Protein AF-A0AAD9KL30-F1 (afdb_monomer_lite)

Secondary structure (DSSP, 8-state):
-PPPSS---SSB-TTSPBPPHHHHHHHHHHHHHHTT--TTT--HHHHHHHHHHHHHHTT--HHHHHHHHT-SSGGGGGG----SSHHHHHHHHHHHHHTT-

Radius of gyration: 14.65 Å; chains: 1; bounding box: 30×38×32 Å

Sequence (101 aa):
MARGTQVAPLFAYADGSFMLRREFDMLLKRLLVFSGFSPKVFKGHSFRIGAATSAALRVESDAQIRAAGRWASDAFRKYIRIACGVLINCLTKCCMLIAHL

Structure (mmCIF, N/CA/C/O backbone):
data_AF-A0AAD9KL30-F1
#
_entry.id   AF-A0AAD9KL30-F1
#
loop_
_atom_site.group_PDB
_atom_site.id
_atom_site.type_symbol
_atom_site.label_atom_id
_atom_site.label_alt_id
_atom_site.label_comp_id
_atom_site.label_asym_id
_atom_site.label_entity_id
_atom_site.label_seq_id
_atom_site.pdbx_PDB_ins_code
_atom_site.Cartn_x
_atom_site.Cartn_y
_atom_site.Cartn_z
_atom_site.occupancy
_atom_site.B_iso_or_equiv
_atom_site.auth_seq_id
_atom_site.auth_comp_id
_atom_site.auth_asym_id
_atom_site.auth_atom_id
_atom_site.pdbx_PDB_model_num
ATOM 1 N N . MET A 1 1 ? -3.577 -17.836 2.019 1.00 38.41 1 MET A N 1
ATOM 2 C CA . MET A 1 1 ? -2.477 -17.491 1.091 1.00 38.41 1 MET A CA 1
ATOM 3 C C . MET A 1 1 ? -1.200 -18.118 1.632 1.00 38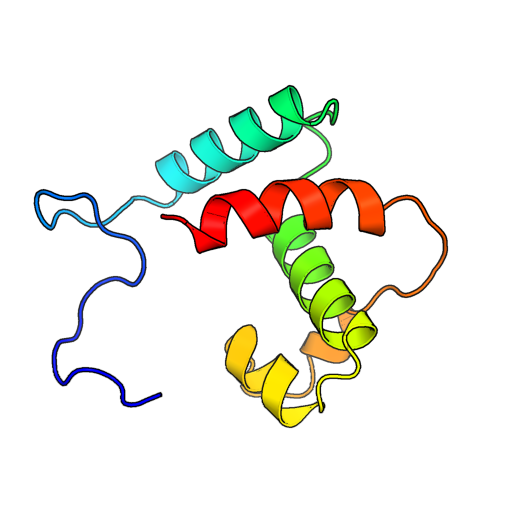.41 1 MET A C 1
ATOM 5 O O . MET A 1 1 ? -0.671 -17.637 2.627 1.00 38.41 1 MET A O 1
ATOM 9 N N . ALA A 1 2 ? -0.789 -19.258 1.075 1.00 29.95 2 ALA A N 1
ATOM 10 C CA . ALA A 1 2 ? 0.427 -19.951 1.488 1.00 29.95 2 ALA A CA 1
ATOM 11 C C . ALA A 1 2 ? 1.643 -19.213 0.915 1.00 29.95 2 ALA A C 1
ATOM 13 O O . ALA A 1 2 ? 1.685 -18.925 -0.279 1.00 29.95 2 ALA A O 1
ATOM 14 N N . ARG A 1 3 ? 2.610 -18.871 1.773 1.00 44.06 3 ARG A N 1
ATOM 15 C CA . ARG A 1 3 ? 3.922 -18.390 1.329 1.00 44.06 3 ARG A CA 1
ATOM 16 C C . ARG A 1 3 ? 4.579 -19.534 0.563 1.00 44.06 3 ARG A C 1
ATOM 18 O O . ARG A 1 3 ? 4.802 -20.587 1.154 1.00 44.06 3 ARG A O 1
ATOM 25 N N . GLY A 1 4 ? 4.862 -19.338 -0.724 1.00 46.59 4 GLY A N 1
ATOM 26 C CA . GLY A 1 4 ? 5.764 -20.230 -1.444 1.00 46.59 4 GLY A CA 1
ATOM 27 C C . GLY A 1 4 ? 7.078 -20.319 -0.672 1.00 46.59 4 GLY A C 1
ATOM 28 O O . GLY A 1 4 ? 7.575 -19.317 -0.166 1.00 46.59 4 GLY A O 1
ATOM 29 N N . THR A 1 5 ? 7.619 -21.521 -0.548 1.00 51.72 5 THR A N 1
ATOM 30 C CA . THR A 1 5 ? 8.868 -21.879 0.147 1.00 51.72 5 THR A CA 1
ATOM 31 C C . THR A 1 5 ? 10.135 -21.224 -0.429 1.00 51.72 5 THR A C 1
ATOM 33 O O . THR A 1 5 ? 11.238 -21.533 0.006 1.00 51.72 5 THR A O 1
ATOM 36 N N . GLN A 1 6 ? 9.995 -20.297 -1.376 1.00 53.72 6 GLN A N 1
ATOM 37 C CA . GLN A 1 6 ? 11.072 -19.543 -2.005 1.00 53.72 6 GLN A CA 1
ATOM 38 C C . GLN A 1 6 ? 11.090 -18.121 -1.437 1.00 53.72 6 GLN A C 1
ATOM 40 O O . GLN A 1 6 ? 10.089 -17.405 -1.504 1.00 53.72 6 GLN A O 1
ATOM 45 N N . VAL A 1 7 ? 12.232 -17.695 -0.893 1.00 60.75 7 VAL A N 1
ATOM 46 C CA . VAL A 1 7 ? 12.482 -16.301 -0.486 1.00 60.75 7 VAL A CA 1
ATOM 47 C C . VAL A 1 7 ? 12.679 -15.467 -1.755 1.00 60.75 7 VAL A C 1
ATOM 49 O O . VAL A 1 7 ? 13.785 -15.067 -2.097 1.00 60.75 7 VAL A O 1
ATOM 52 N N . ALA A 1 8 ? 11.598 -15.265 -2.503 1.00 64.06 8 ALA A N 1
ATOM 53 C CA . ALA A 1 8 ? 11.596 -14.436 -3.694 1.00 64.06 8 ALA A CA 1
ATOM 54 C C . ALA A 1 8 ? 11.200 -12.995 -3.328 1.00 64.06 8 ALA A C 1
ATOM 56 O O . ALA A 1 8 ? 10.339 -12.783 -2.462 1.00 64.06 8 ALA A O 1
ATOM 57 N N . PRO A 1 9 ? 11.815 -11.983 -3.960 1.00 67.06 9 PRO A N 1
ATOM 58 C CA . PRO A 1 9 ? 11.398 -10.598 -3.799 1.00 67.06 9 PRO A CA 1
ATOM 59 C C . PRO A 1 9 ? 9.940 -10.438 -4.250 1.00 67.06 9 PRO A C 1
ATOM 61 O O . PRO A 1 9 ? 9.539 -10.957 -5.285 1.00 67.06 9 PRO A O 1
ATOM 64 N N . LEU A 1 10 ? 9.145 -9.689 -3.475 1.00 70.38 10 LEU A N 1
ATOM 65 C CA . LEU A 1 10 ? 7.725 -9.453 -3.782 1.00 70.38 10 LEU A CA 1
ATOM 66 C C . LEU A 1 10 ? 7.521 -8.751 -5.135 1.00 70.38 10 LEU A C 1
ATOM 68 O O . LEU A 1 10 ? 6.486 -8.926 -5.763 1.00 70.38 10 LEU A O 1
ATOM 72 N N . PHE A 1 11 ? 8.499 -7.944 -5.549 1.00 74.06 11 PHE A N 1
ATOM 73 C CA . PHE A 1 11 ? 8.521 -7.279 -6.843 1.00 74.06 11 PHE A CA 1
ATOM 74 C C . PHE A 1 11 ? 9.760 -7.742 -7.604 1.00 74.06 11 PHE A C 1
ATOM 76 O O . PHE A 1 11 ? 10.888 -7.462 -7.186 1.00 74.06 11 PHE A O 1
ATOM 83 N N . ALA A 1 12 ? 9.535 -8.440 -8.709 1.00 79.94 12 ALA A N 1
ATOM 84 C CA . ALA A 1 12 ? 10.560 -8.907 -9.626 1.00 79.94 12 ALA A CA 1
ATOM 85 C C . ALA A 1 12 ? 10.123 -8.620 -11.063 1.00 79.94 12 ALA A C 1
ATOM 87 O O . ALA A 1 12 ? 8.929 -8.573 -11.358 1.00 79.94 12 ALA A O 1
ATOM 88 N N . TYR A 1 13 ? 11.090 -8.422 -11.946 1.00 77.81 13 TYR A N 1
ATOM 89 C CA . TYR A 1 13 ? 10.854 -8.410 -13.380 1.00 77.81 13 TYR A CA 1
ATOM 90 C C . TYR A 1 13 ? 10.672 -9.842 -13.900 1.00 77.81 13 TYR A C 1
ATOM 92 O O . TYR A 1 13 ? 10.988 -10.817 -13.217 1.00 77.81 13 TYR A O 1
ATOM 100 N N . ALA A 1 14 ? 10.159 -9.978 -15.126 1.00 77.00 14 ALA A N 1
ATOM 101 C CA . ALA A 1 14 ? 9.915 -11.281 -15.754 1.00 77.00 14 ALA A CA 1
ATOM 102 C C . ALA A 1 14 ? 11.194 -12.123 -15.936 1.00 77.00 14 ALA A C 1
ATOM 104 O O . ALA A 1 14 ? 11.120 -13.341 -16.053 1.00 77.00 14 ALA A O 1
ATOM 105 N N . ASP A 1 15 ? 12.361 -11.477 -15.927 1.00 80.44 15 ASP A N 1
ATOM 106 C CA . ASP A 1 15 ? 13.678 -12.116 -15.961 1.00 80.44 15 ASP A CA 1
ATOM 107 C C . ASP A 1 15 ? 14.153 -12.627 -14.582 1.00 80.44 15 ASP A C 1
ATOM 109 O O . ASP A 1 15 ? 15.253 -13.164 -14.463 1.00 80.44 15 ASP A O 1
ATOM 113 N N . GLY A 1 16 ? 13.339 -12.465 -13.532 1.00 75.44 16 GLY A N 1
ATOM 114 C CA . GLY A 1 16 ? 13.646 -12.871 -12.161 1.00 75.44 16 GLY A CA 1
ATOM 115 C C . GLY A 1 16 ? 14.505 -11.874 -11.377 1.00 75.44 16 GLY A C 1
ATOM 116 O O . GLY A 1 16 ? 14.760 -12.096 -10.190 1.00 75.44 16 GLY A O 1
ATOM 117 N N . SER A 1 17 ? 14.934 -10.766 -11.988 1.00 83.00 17 SER A N 1
ATOM 118 C CA . SER A 1 17 ? 15.657 -9.710 -11.281 1.00 83.00 17 SER A CA 1
ATOM 119 C C . SER A 1 17 ? 14.728 -8.953 -10.327 1.00 83.00 17 SER A C 1
ATOM 121 O O . SER A 1 17 ? 13.544 -8.752 -10.593 1.00 83.00 17 SER A O 1
ATOM 123 N N . PHE A 1 18 ? 15.243 -8.539 -9.169 1.00 82.62 18 PHE A N 1
ATOM 124 C CA . PHE A 1 18 ? 14.455 -7.804 -8.179 1.00 82.62 18 PHE A CA 1
ATOM 125 C C . PHE A 1 18 ? 14.228 -6.357 -8.622 1.00 82.62 18 PHE A C 1
ATOM 127 O O . PHE A 1 18 ? 15.154 -5.672 -9.054 1.00 82.62 18 PHE A O 1
ATOM 134 N N . MET A 1 19 ? 13.008 -5.856 -8.433 1.00 83.31 19 MET A N 1
ATOM 135 C CA . MET A 1 19 ? 12.704 -4.453 -8.695 1.00 83.31 19 MET A CA 1
ATOM 136 C C . MET A 1 19 ? 13.310 -3.571 -7.604 1.00 83.31 19 MET A C 1
ATOM 138 O O . MET A 1 19 ? 13.060 -3.736 -6.405 1.00 83.31 19 MET A O 1
ATOM 142 N N . LEU A 1 20 ? 14.085 -2.578 -8.017 1.00 86.12 20 LEU A N 1
ATOM 143 C CA . LEU A 1 20 ? 14.712 -1.634 -7.112 1.00 86.12 20 LEU A CA 1
ATOM 144 C C . LEU A 1 20 ? 13.703 -0.592 -6.648 1.00 86.12 20 LEU A C 1
ATOM 146 O O . LEU A 1 20 ? 12.814 -0.150 -7.378 1.00 86.12 20 LEU A O 1
ATOM 150 N N . ARG A 1 21 ? 13.910 -0.091 -5.430 1.00 81.75 21 ARG A N 1
ATOM 151 C CA . ARG A 1 21 ? 13.049 0.945 -4.848 1.00 81.75 21 ARG A CA 1
ATOM 152 C C . ARG A 1 21 ? 12.896 2.178 -5.748 1.00 81.75 21 ARG A C 1
ATOM 154 O O . ARG A 1 21 ? 11.802 2.723 -5.850 1.00 81.75 21 ARG A O 1
ATOM 161 N N . ARG A 1 22 ? 13.976 2.603 -6.412 1.00 83.50 22 ARG A N 1
ATOM 162 C CA . ARG A 1 22 ? 13.955 3.748 -7.340 1.00 83.50 22 ARG A CA 1
ATOM 163 C C . ARG A 1 22 ? 13.036 3.514 -8.540 1.00 83.50 22 ARG A C 1
ATOM 165 O O . ARG A 1 22 ? 12.417 4.455 -9.018 1.00 83.50 22 ARG A O 1
ATOM 172 N N . GLU A 1 23 ? 12.945 2.275 -9.011 1.00 84.06 23 GLU A N 1
ATOM 173 C CA . GLU A 1 23 ? 12.140 1.894 -10.172 1.00 84.06 23 GLU A CA 1
ATOM 174 C C . GLU A 1 23 ? 10.665 1.871 -9.800 1.00 84.06 23 GLU A C 1
ATOM 176 O O . GLU A 1 23 ? 9.849 2.481 -10.488 1.00 84.06 23 GLU A O 1
ATOM 181 N N . PHE A 1 24 ? 10.352 1.304 -8.634 1.00 82.19 24 PHE A N 1
ATOM 182 C CA . PHE A 1 24 ? 9.023 1.398 -8.044 1.00 82.19 24 PHE A CA 1
ATOM 183 C C . PHE A 1 24 ? 8.588 2.860 -7.851 1.00 82.19 24 PHE A C 1
ATOM 185 O O . PHE A 1 24 ? 7.484 3.242 -8.236 1.00 82.19 24 PHE A O 1
ATOM 192 N N . ASP A 1 25 ? 9.464 3.710 -7.305 1.00 81.81 25 ASP A N 1
ATOM 193 C CA . ASP A 1 25 ? 9.163 5.131 -7.111 1.00 81.81 25 ASP A CA 1
ATOM 194 C C . ASP A 1 25 ? 8.968 5.862 -8.460 1.00 81.81 25 ASP A C 1
ATOM 196 O O . ASP A 1 25 ? 8.121 6.751 -8.558 1.00 81.81 25 ASP A O 1
ATOM 200 N N . MET A 1 26 ? 9.707 5.498 -9.518 1.00 84.31 26 MET A N 1
ATOM 201 C CA . MET A 1 26 ? 9.485 6.023 -10.874 1.00 84.31 26 MET A CA 1
ATOM 202 C C . MET A 1 26 ? 8.132 5.589 -11.441 1.00 84.31 26 MET A C 1
ATOM 204 O O . MET A 1 26 ? 7.403 6.429 -11.974 1.00 84.31 26 MET A O 1
ATOM 208 N N . LEU A 1 27 ? 7.778 4.310 -11.306 1.00 83.06 27 LEU A N 1
ATOM 209 C CA . LEU A 1 27 ? 6.495 3.776 -11.756 1.00 83.06 27 LEU A CA 1
ATOM 210 C C . LEU A 1 27 ? 5.337 4.474 -11.036 1.00 83.06 27 LEU A C 1
ATOM 212 O O . LEU A 1 27 ? 4.427 4.986 -11.683 1.00 83.06 27 LEU A O 1
ATOM 216 N N . LEU A 1 28 ? 5.421 4.601 -9.711 1.00 80.25 28 LEU A N 1
ATOM 217 C CA . LEU A 1 28 ? 4.421 5.297 -8.906 1.00 80.25 28 LEU A CA 1
ATOM 218 C C . LEU A 1 28 ? 4.239 6.754 -9.358 1.00 80.25 28 LEU A C 1
ATOM 220 O O . LEU A 1 28 ? 3.110 7.216 -9.503 1.00 80.25 28 LEU A O 1
ATOM 224 N N . LYS A 1 29 ? 5.332 7.479 -9.632 1.00 82.62 29 LYS A N 1
ATOM 225 C CA . LYS A 1 29 ? 5.258 8.855 -10.155 1.00 82.62 29 LYS A CA 1
ATOM 226 C C . LYS A 1 29 ? 4.545 8.923 -11.504 1.00 82.62 29 LYS A C 1
ATOM 228 O O . LYS A 1 29 ? 3.731 9.822 -11.695 1.00 82.62 29 LYS A O 1
ATOM 233 N N . ARG A 1 30 ? 4.823 7.988 -12.420 1.00 82.94 30 ARG A N 1
ATOM 234 C CA . ARG A 1 30 ? 4.142 7.921 -13.725 1.00 82.94 30 ARG A CA 1
ATOM 235 C C . ARG A 1 30 ? 2.641 7.692 -13.556 1.00 82.94 30 ARG A C 1
ATOM 237 O O . ARG A 1 30 ? 1.857 8.404 -14.173 1.00 82.94 30 ARG A O 1
ATOM 244 N N . LEU A 1 31 ? 2.249 6.772 -12.676 1.00 79.75 31 LEU A N 1
ATOM 245 C CA . LEU A 1 31 ? 0.840 6.479 -12.388 1.00 79.75 31 LEU A CA 1
ATOM 246 C C . LEU A 1 31 ? 0.098 7.672 -11.776 1.00 79.75 31 LEU A C 1
ATOM 248 O O . LEU A 1 31 ? -1.055 7.931 -12.121 1.00 79.75 31 LEU A O 1
ATOM 252 N N . LEU A 1 32 ? 0.765 8.432 -10.904 1.00 78.00 32 LEU A N 1
ATOM 253 C CA . LEU A 1 32 ? 0.208 9.655 -10.327 1.00 78.00 32 LEU A CA 1
ATOM 254 C C . LEU A 1 32 ? -0.040 10.720 -11.395 1.00 78.00 32 LEU A C 1
ATOM 256 O O . LEU A 1 32 ? -1.139 11.264 -11.445 1.00 78.00 32 LEU A O 1
ATOM 260 N N . VAL A 1 33 ? 0.940 10.965 -12.272 1.00 81.94 33 VAL A N 1
ATOM 261 C CA . VAL A 1 33 ? 0.793 11.911 -13.391 1.00 81.94 33 VAL A CA 1
ATOM 262 C C . VAL A 1 33 ? -0.336 11.474 -14.321 1.00 81.94 33 VAL A C 1
ATOM 264 O O . VAL A 1 33 ? -1.198 12.284 -14.645 1.00 81.94 33 VAL A O 1
ATOM 267 N N . PHE A 1 34 ? -0.376 10.190 -14.690 1.00 78.81 34 PHE A N 1
ATOM 268 C CA . PHE A 1 34 ? -1.446 9.619 -15.513 1.00 78.81 34 PHE A CA 1
ATOM 269 C C . PHE A 1 34 ? -2.833 9.801 -14.879 1.00 78.81 34 PHE A C 1
ATOM 271 O O . PHE A 1 34 ? -3.814 10.059 -15.568 1.00 78.81 34 PHE A O 1
ATOM 278 N N . SER A 1 35 ? -2.908 9.729 -13.552 1.00 74.94 35 SER A N 1
ATOM 279 C CA . SER A 1 35 ? -4.146 9.922 -12.796 1.00 74.94 35 SER A CA 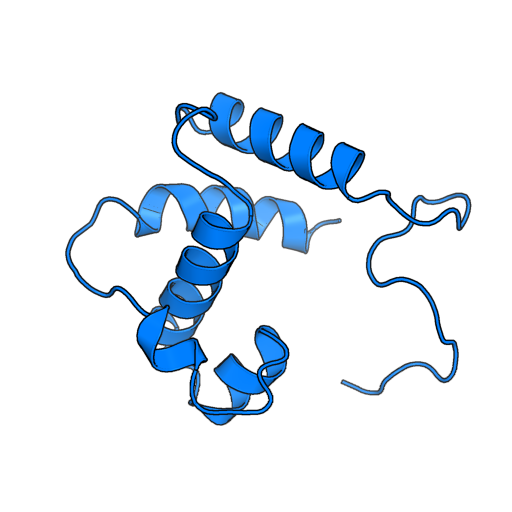1
ATOM 280 C C . SER A 1 35 ? -4.489 11.399 -12.536 1.00 74.94 35 SER A C 1
ATOM 282 O O . SER A 1 35 ? -5.477 11.671 -11.857 1.00 74.94 35 SER A O 1
ATOM 284 N N . GLY A 1 36 ? -3.698 12.351 -13.048 1.00 78.75 36 GLY A N 1
ATOM 285 C CA . GLY A 1 36 ? -3.912 13.794 -12.880 1.00 78.75 36 GLY A CA 1
ATOM 286 C C . GLY A 1 36 ? -3.389 14.377 -11.561 1.00 78.75 36 GLY A C 1
ATOM 287 O O . GLY A 1 36 ? -3.737 15.500 -11.203 1.00 78.75 36 GLY A O 1
ATOM 288 N N . PHE A 1 37 ? -2.556 13.641 -10.821 1.00 77.50 37 PHE A N 1
ATOM 289 C CA . PHE A 1 37 ? -2.006 14.062 -9.531 1.00 77.50 37 PHE A CA 1
ATOM 290 C C . PHE A 1 37 ? -0.551 14.526 -9.639 1.00 77.50 37 PHE A C 1
ATOM 292 O O . PHE A 1 37 ? 0.261 13.961 -10.370 1.00 77.50 37 PHE A O 1
ATOM 299 N N . SER A 1 38 ? -0.186 15.534 -8.839 1.00 79.25 38 SER A N 1
ATOM 300 C CA . SER A 1 38 ? 1.188 16.044 -8.790 1.00 79.25 38 SER A CA 1
ATOM 301 C C . SER A 1 38 ? 2.116 15.104 -8.002 1.00 79.25 38 SER A C 1
ATOM 303 O O . SER A 1 38 ? 1.968 14.980 -6.782 1.00 79.25 38 SER A O 1
ATOM 305 N N . PRO A 1 39 ? 3.147 14.504 -8.627 1.00 73.00 39 PRO A N 1
ATOM 306 C CA . PRO A 1 39 ? 4.058 13.567 -7.964 1.00 73.00 39 PRO A CA 1
ATOM 307 C C . PRO A 1 39 ? 4.952 14.220 -6.899 1.00 73.00 39 PRO A C 1
ATOM 309 O O . PRO A 1 39 ? 5.620 13.517 -6.145 1.00 73.00 39 PRO A O 1
ATOM 312 N N . LYS A 1 40 ? 4.979 15.559 -6.805 1.00 75.12 40 LYS A N 1
ATOM 313 C CA . LYS A 1 40 ? 5.730 16.286 -5.766 1.00 75.12 40 LYS A CA 1
ATOM 314 C C . LYS A 1 40 ? 5.124 16.105 -4.370 1.00 75.12 40 LYS A C 1
ATOM 316 O O . LYS A 1 40 ? 5.838 16.220 -3.378 1.00 75.12 40 LYS A O 1
ATOM 321 N N . VAL A 1 41 ? 3.825 15.809 -4.299 1.00 68.62 41 VAL A N 1
ATOM 322 C CA . VAL A 1 41 ? 3.054 15.746 -3.046 1.00 68.62 41 VAL A CA 1
ATOM 323 C C . VAL A 1 41 ? 2.937 14.311 -2.517 1.00 68.62 41 VAL A C 1
ATOM 325 O O . VAL A 1 41 ? 2.772 14.093 -1.317 1.00 68.62 41 VAL A O 1
ATOM 328 N N . PHE A 1 42 ? 3.073 13.309 -3.391 1.00 66.81 42 PHE A N 1
ATOM 329 C CA . PHE A 1 42 ? 2.868 11.904 -3.045 1.00 66.81 42 PHE A CA 1
ATOM 330 C C . PHE A 1 42 ? 4.194 11.139 -2.998 1.00 66.81 42 PHE A C 1
ATOM 332 O O . PHE A 1 42 ? 4.955 11.098 -3.961 1.00 66.81 42 PHE A O 1
ATOM 339 N N . LYS A 1 43 ? 4.461 10.501 -1.856 1.00 70.12 43 LYS A N 1
ATOM 340 C CA . LYS A 1 43 ? 5.601 9.595 -1.645 1.00 70.12 43 LYS A CA 1
ATOM 341 C C . LYS A 1 43 ? 5.079 8.199 -1.300 1.00 70.12 43 LYS A C 1
ATOM 343 O O . LYS A 1 43 ? 3.896 8.033 -1.011 1.00 70.12 43 LYS A O 1
ATOM 348 N N . GLY A 1 44 ? 5.965 7.205 -1.217 1.00 70.00 44 GLY A N 1
ATOM 349 C CA . GLY A 1 44 ? 5.589 5.850 -0.779 1.00 70.00 44 GLY A CA 1
ATOM 350 C C . GLY A 1 44 ? 4.844 5.811 0.568 1.00 70.00 44 GLY A C 1
ATOM 351 O O . GLY A 1 44 ? 3.991 4.956 0.783 1.00 70.00 44 GLY A O 1
ATOM 352 N N . HIS A 1 45 ? 5.083 6.780 1.460 1.00 75.62 45 HIS A N 1
ATOM 353 C CA . HIS A 1 45 ? 4.305 6.929 2.695 1.00 75.62 45 HIS A CA 1
ATOM 354 C C . HIS A 1 45 ? 2.825 7.266 2.429 1.00 75.62 45 HIS A C 1
ATOM 356 O O . HIS A 1 45 ? 1.945 6.645 3.021 1.00 75.62 45 HIS A O 1
ATOM 362 N N . SER A 1 46 ? 2.543 8.178 1.492 1.00 73.81 46 SER A N 1
ATOM 363 C CA . SER A 1 46 ? 1.182 8.512 1.047 1.00 73.81 46 SER A CA 1
ATOM 364 C C . SER A 1 46 ? 0.468 7.292 0.461 1.00 73.81 46 SER A C 1
ATOM 366 O O . SER A 1 46 ? -0.722 7.107 0.691 1.00 73.81 46 SER A O 1
ATOM 368 N N . PHE A 1 47 ? 1.209 6.418 -0.226 1.00 75.19 47 PHE A N 1
ATOM 369 C CA . PHE A 1 47 ? 0.680 5.153 -0.732 1.00 75.19 47 PHE A CA 1
ATOM 370 C C . PHE A 1 47 ? 0.284 4.195 0.404 1.00 75.19 47 PHE A C 1
ATOM 372 O O . PHE A 1 47 ? -0.797 3.618 0.359 1.00 75.19 47 PHE A O 1
ATOM 379 N N . ARG A 1 48 ? 1.088 4.082 1.476 1.00 79.00 48 ARG A N 1
ATOM 380 C CA . ARG A 1 48 ? 0.723 3.269 2.658 1.00 79.00 48 ARG A CA 1
ATOM 381 C C . ARG A 1 48 ? -0.501 3.814 3.397 1.00 79.00 48 ARG A C 1
ATOM 383 O O . ARG A 1 48 ? -1.340 3.020 3.809 1.00 79.00 48 ARG A O 1
ATOM 390 N N . ILE A 1 49 ? -0.617 5.139 3.542 1.00 80.75 49 ILE A N 1
ATOM 391 C CA . ILE A 1 49 ? -1.824 5.803 4.082 1.00 80.75 49 ILE A CA 1
ATOM 392 C C . ILE A 1 49 ? -3.039 5.420 3.239 1.00 80.75 49 ILE A C 1
ATOM 394 O O . ILE A 1 49 ? -4.080 5.022 3.760 1.00 80.75 49 ILE A O 1
ATOM 398 N N . GLY A 1 50 ? -2.873 5.499 1.924 1.00 77.00 50 GLY A N 1
ATOM 399 C CA . GLY A 1 50 ? -3.903 5.165 0.968 1.00 77.00 50 GLY A CA 1
ATOM 400 C C . GLY A 1 50 ? -4.383 3.726 1.034 1.00 77.00 50 GLY A C 1
ATOM 401 O O . GLY A 1 50 ? -5.580 3.486 1.151 1.00 77.00 50 GLY A O 1
ATOM 402 N N . ALA A 1 51 ? -3.448 2.779 1.015 1.00 78.62 51 ALA A N 1
ATOM 403 C CA . ALA A 1 51 ? -3.744 1.356 1.110 1.00 78.62 51 ALA A CA 1
ATOM 404 C C . ALA A 1 51 ? -4.438 1.006 2.436 1.00 78.62 51 ALA A C 1
ATOM 406 O O . ALA A 1 51 ? -5.447 0.307 2.424 1.00 78.62 51 ALA A O 1
ATOM 407 N N . ALA A 1 52 ? -3.960 1.548 3.566 1.00 80.75 52 ALA A N 1
ATOM 408 C CA . ALA A 1 52 ? -4.595 1.353 4.873 1.00 80.75 52 ALA A CA 1
ATOM 409 C C . ALA A 1 52 ? -6.038 1.877 4.888 1.00 80.75 52 ALA A C 1
ATOM 411 O O . ALA A 1 52 ? -6.954 1.197 5.342 1.00 80.75 52 ALA A O 1
ATOM 412 N N . THR A 1 53 ? -6.235 3.087 4.361 1.00 80.06 53 THR A N 1
ATOM 413 C CA . THR A 1 53 ? -7.546 3.740 4.298 1.00 80.06 53 THR A CA 1
ATOM 414 C C . THR A 1 53 ? -8.493 2.985 3.367 1.00 80.06 53 THR A C 1
ATOM 416 O O . THR A 1 53 ? -9.643 2.760 3.723 1.00 80.06 53 THR A O 1
ATOM 419 N N . SER A 1 54 ? -8.019 2.540 2.200 1.00 78.50 54 SER A N 1
ATOM 420 C CA . SER A 1 54 ? -8.826 1.769 1.250 1.00 78.50 54 SER A CA 1
ATOM 421 C C . SER A 1 54 ? -9.255 0.418 1.819 1.00 78.50 54 SER A C 1
ATOM 423 O O . SER A 1 54 ? -10.390 0.011 1.591 1.00 78.50 54 SER A O 1
ATOM 425 N N . ALA A 1 55 ? -8.376 -0.273 2.547 1.00 79.25 55 ALA A N 1
ATOM 426 C CA . ALA A 1 55 ? -8.708 -1.537 3.198 1.00 79.25 55 ALA A CA 1
ATOM 427 C C . ALA A 1 55 ? -9.749 -1.328 4.315 1.00 79.25 55 ALA A C 1
ATOM 429 O O . ALA A 1 55 ? -10.739 -2.052 4.386 1.00 79.25 55 ALA A O 1
ATOM 430 N N . ALA A 1 56 ? -9.602 -0.259 5.108 1.00 79.94 56 ALA A N 1
ATOM 431 C CA . ALA A 1 56 ? -10.590 0.124 6.117 1.00 79.94 56 ALA A CA 1
ATOM 432 C C . ALA A 1 56 ? -11.968 0.460 5.512 1.00 79.94 56 ALA A C 1
ATOM 434 O O . ALA A 1 56 ? -12.995 0.079 6.068 1.00 79.94 56 ALA A O 1
ATOM 435 N N . LEU A 1 57 ? -12.007 1.123 4.350 1.00 79.31 57 LEU A N 1
ATOM 436 C CA . LEU A 1 57 ? -13.255 1.436 3.636 1.00 79.31 57 LEU A CA 1
ATOM 437 C C . LEU A 1 57 ? -13.940 0.201 3.033 1.00 79.31 57 LEU A C 1
ATOM 439 O O . LEU A 1 57 ? -15.152 0.213 2.843 1.00 79.31 57 LEU A O 1
ATOM 443 N N . ARG A 1 58 ? -13.189 -0.869 2.752 1.00 78.25 58 ARG A N 1
ATOM 444 C CA . ARG A 1 58 ? -13.719 -2.158 2.271 1.00 78.25 58 ARG A CA 1
ATOM 445 C C . ARG A 1 58 ? -14.287 -3.034 3.394 1.00 78.25 58 ARG A C 1
ATOM 447 O O . ARG A 1 58 ? -14.629 -4.183 3.136 1.00 78.25 58 ARG A O 1
ATOM 454 N N . VAL A 1 59 ? -14.401 -2.500 4.615 1.00 73.75 59 VAL A N 1
ATOM 455 C CA . VAL A 1 59 ? -14.876 -3.228 5.806 1.00 73.75 59 VAL A CA 1
ATOM 456 C C . VAL A 1 59 ? -13.991 -4.448 6.109 1.00 73.75 59 VAL A C 1
ATOM 458 O O . VAL A 1 59 ? -14.445 -5.477 6.603 1.00 73.75 59 VAL A O 1
ATOM 461 N N . GLU A 1 60 ? -12.695 -4.352 5.803 1.00 78.69 60 GLU A N 1
ATOM 462 C CA . GLU A 1 60 ? -11.738 -5.384 6.192 1.00 78.69 60 GLU A CA 1
ATOM 463 C C . GLU A 1 60 ? -11.475 -5.306 7.700 1.00 78.69 60 GLU A C 1
ATOM 465 O O . GLU A 1 60 ? -11.359 -4.225 8.280 1.00 78.69 60 GLU A O 1
ATOM 470 N N . SER A 1 61 ? -11.368 -6.464 8.351 1.00 85.94 61 SER A N 1
ATOM 471 C CA . SER A 1 61 ? -11.033 -6.530 9.774 1.00 85.94 61 SER A CA 1
ATOM 472 C C . SER A 1 61 ? -9.622 -5.999 10.040 1.00 85.94 61 SER A C 1
ATOM 474 O O . SER A 1 61 ? -8.722 -6.111 9.205 1.00 85.94 61 SER A O 1
ATOM 476 N N . ASP A 1 62 ? -9.374 -5.522 11.260 1.00 84.50 62 ASP A N 1
ATOM 477 C CA . ASP A 1 62 ? -8.048 -5.054 11.685 1.00 84.50 62 ASP A CA 1
ATOM 478 C C . ASP A 1 62 ? -6.940 -6.103 11.464 1.00 84.50 62 ASP A C 1
ATOM 480 O O . ASP A 1 62 ? -5.783 -5.762 11.217 1.00 84.50 62 ASP A O 1
ATOM 484 N N . ALA A 1 63 ? -7.272 -7.396 11.537 1.00 84.81 63 ALA A N 1
ATOM 485 C CA . ALA A 1 63 ? -6.343 -8.483 11.234 1.00 84.81 63 ALA A CA 1
ATOM 486 C C . ALA A 1 63 ? -5.995 -8.562 9.738 1.00 84.81 63 ALA A C 1
ATOM 488 O O . ALA A 1 63 ? -4.829 -8.756 9.391 1.00 84.81 63 ALA A O 1
ATOM 489 N N . GLN A 1 64 ? -6.978 -8.368 8.856 1.00 81.81 64 GLN A N 1
ATOM 490 C CA . GLN A 1 64 ? -6.781 -8.356 7.405 1.00 81.81 64 GLN A CA 1
ATOM 491 C C . GLN A 1 64 ? -5.970 -7.136 6.967 1.00 81.81 64 GLN A C 1
ATOM 493 O O . GLN A 1 64 ? -5.001 -7.293 6.227 1.00 81.81 64 GLN A O 1
ATOM 498 N N . ILE A 1 65 ? -6.269 -5.954 7.511 1.00 82.62 65 ILE A N 1
ATOM 499 C CA . ILE A 1 65 ? -5.511 -4.730 7.219 1.00 82.62 65 ILE A CA 1
ATOM 500 C C . ILE A 1 65 ? -4.053 -4.881 7.681 1.00 82.62 65 ILE A C 1
ATOM 502 O O . ILE A 1 65 ? -3.125 -4.568 6.927 1.00 82.62 65 ILE A O 1
ATOM 506 N N . ARG A 1 66 ? -3.820 -5.424 8.888 1.00 83.94 66 ARG A N 1
ATOM 507 C CA . ARG A 1 66 ? -2.465 -5.729 9.387 1.00 83.94 66 ARG A CA 1
ATOM 508 C C . ARG A 1 66 ? -1.716 -6.691 8.478 1.00 83.94 66 ARG A C 1
ATOM 510 O O . ARG A 1 66 ? -0.562 -6.420 8.141 1.00 83.94 66 ARG A O 1
ATOM 517 N N . ALA A 1 67 ? -2.364 -7.778 8.066 1.00 80.69 67 ALA A N 1
ATOM 518 C CA . ALA A 1 67 ? -1.770 -8.759 7.166 1.00 80.69 67 ALA A CA 1
ATOM 519 C C . ALA A 1 67 ? -1.426 -8.138 5.802 1.00 80.69 67 ALA A C 1
ATOM 521 O O . ALA A 1 67 ? -0.303 -8.302 5.324 1.00 80.69 67 ALA A O 1
ATOM 522 N N . ALA A 1 68 ? -2.343 -7.359 5.222 1.00 77.38 68 ALA A N 1
ATOM 523 C CA . ALA A 1 68 ? -2.174 -6.717 3.922 1.00 77.38 68 ALA A CA 1
ATOM 524 C C . ALA A 1 68 ? -1.005 -5.717 3.906 1.00 77.38 68 ALA A C 1
ATOM 526 O O . ALA A 1 68 ? -0.180 -5.728 2.993 1.00 77.38 68 ALA A O 1
ATOM 527 N N . GLY A 1 69 ? -0.878 -4.874 4.937 1.00 77.81 69 GLY A N 1
ATOM 528 C CA . GLY A 1 69 ? 0.208 -3.890 5.023 1.00 77.81 69 GLY A CA 1
ATOM 529 C C . GLY A 1 69 ? 1.480 -4.366 5.728 1.00 77.81 69 GLY A C 1
ATOM 530 O O . GLY A 1 69 ? 2.398 -3.555 5.916 1.00 77.81 69 GLY A O 1
ATOM 531 N N . ARG A 1 70 ? 1.542 -5.652 6.111 1.00 80.56 70 ARG A N 1
ATOM 532 C CA . ARG A 1 70 ? 2.625 -6.276 6.893 1.00 80.56 70 ARG A CA 1
ATOM 533 C C . ARG A 1 70 ? 2.956 -5.497 8.170 1.00 80.56 70 ARG A C 1
ATOM 535 O O . ARG A 1 70 ? 4.120 -5.227 8.469 1.00 80.56 70 ARG A O 1
ATOM 542 N N . TRP A 1 71 ? 1.928 -5.096 8.910 1.00 83.50 71 TRP A N 1
ATOM 543 C CA . TRP A 1 71 ? 2.095 -4.438 10.202 1.00 83.50 71 TRP A CA 1
ATOM 544 C C . TRP A 1 71 ? 2.136 -5.466 11.329 1.00 83.50 71 TRP A C 1
ATOM 546 O O . TRP A 1 71 ? 1.217 -6.264 11.491 1.00 83.50 71 TRP A O 1
ATOM 556 N N . ALA A 1 72 ? 3.194 -5.405 12.138 1.00 80.94 72 ALA A N 1
ATOM 557 C CA . ALA A 1 72 ? 3.325 -6.222 13.343 1.00 80.94 72 ALA A CA 1
ATOM 558 C C . ALA A 1 72 ? 2.455 -5.713 14.511 1.00 80.94 72 ALA A C 1
ATOM 560 O O . ALA A 1 72 ? 2.207 -6.448 15.459 1.00 80.94 72 ALA A O 1
ATOM 561 N N . SER A 1 73 ? 1.989 -4.463 14.445 1.00 86.38 73 SER A N 1
ATOM 562 C CA . SER A 1 73 ? 1.211 -3.805 15.495 1.00 86.38 73 SER A CA 1
ATOM 563 C C . SER A 1 73 ? 0.091 -2.942 14.916 1.00 86.38 73 SER A C 1
ATOM 565 O O . SER A 1 73 ? -0.009 -2.741 13.703 1.00 86.38 73 SER A O 1
ATOM 567 N N . ASP A 1 74 ? -0.706 -2.348 15.799 1.00 85.38 74 ASP A 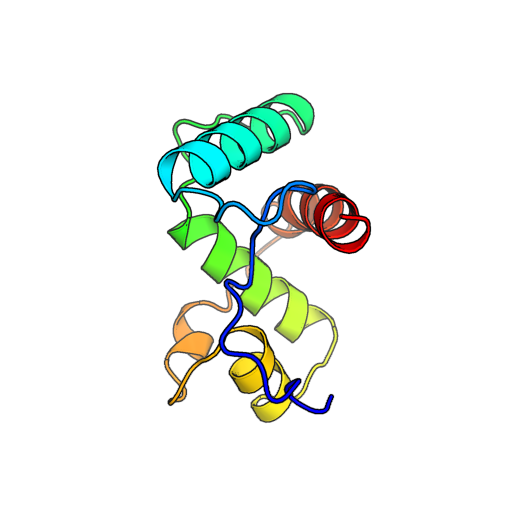N 1
ATOM 568 C CA . ASP A 1 74 ? -1.803 -1.437 15.459 1.00 85.38 74 ASP A CA 1
ATOM 569 C C . ASP A 1 74 ? -1.345 -0.065 14.922 1.00 85.38 74 ASP A C 1
ATOM 571 O O . ASP A 1 74 ? -2.141 0.863 14.774 1.00 85.38 74 ASP A O 1
ATOM 575 N N . ALA A 1 75 ? -0.066 0.079 14.553 1.00 84.25 75 ALA A N 1
ATOM 576 C CA . ALA A 1 75 ? 0.474 1.284 13.926 1.00 84.25 75 ALA A CA 1
ATOM 577 C C . ALA A 1 75 ? -0.301 1.702 12.662 1.00 84.25 75 ALA A C 1
ATOM 579 O O . ALA A 1 75 ? -0.362 2.894 12.361 1.00 84.25 75 ALA A O 1
ATOM 580 N N . PHE A 1 76 ? -0.920 0.750 11.953 1.00 81.94 76 PHE A N 1
ATOM 581 C CA . PHE A 1 76 ? -1.748 1.000 10.769 1.00 81.94 76 PHE A CA 1
ATOM 582 C C . PHE A 1 76 ? -2.952 1.910 11.048 1.00 81.94 76 PHE A C 1
ATOM 584 O O . PHE A 1 76 ? -3.359 2.654 10.160 1.00 81.94 76 PHE A O 1
ATOM 591 N N . ARG A 1 77 ? -3.486 1.930 12.278 1.00 84.12 77 ARG A N 1
ATOM 592 C CA . ARG A 1 77 ? -4.626 2.789 12.641 1.00 84.12 77 ARG A CA 1
ATOM 593 C C . ARG A 1 77 ? -4.317 4.271 12.425 1.00 84.12 77 ARG A C 1
ATOM 595 O O . ARG A 1 77 ? -5.175 5.014 11.971 1.00 84.12 77 ARG A O 1
ATOM 602 N N . LYS A 1 78 ? -3.063 4.692 12.645 1.00 83.94 78 LYS A N 1
ATOM 603 C CA . LYS A 1 78 ? -2.597 6.071 12.383 1.00 83.94 78 LYS A CA 1
ATOM 604 C C . LYS A 1 78 ? -2.553 6.424 10.889 1.00 83.94 78 LYS A C 1
ATOM 606 O O . LYS A 1 78 ? -2.472 7.598 10.535 1.00 83.94 78 LYS 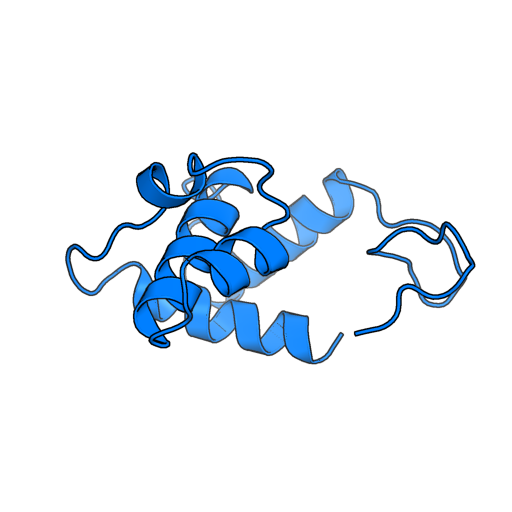A O 1
ATOM 611 N N . TYR A 1 79 ? -2.559 5.416 10.018 1.00 79.94 79 TYR A N 1
ATOM 612 C CA . TYR A 1 79 ? -2.537 5.563 8.564 1.00 79.94 79 TYR A CA 1
ATOM 613 C C . TYR A 1 79 ? -3.945 5.615 7.959 1.00 79.94 79 TYR A C 1
ATOM 615 O O . TYR A 1 79 ? -4.079 6.041 6.816 1.00 79.94 79 TYR A O 1
ATOM 623 N N . ILE A 1 80 ? -4.981 5.214 8.702 1.00 81.31 80 ILE A N 1
ATOM 624 C CA . ILE A 1 80 ? -6.373 5.268 8.251 1.00 81.31 80 ILE A CA 1
ATOM 625 C C . ILE A 1 80 ? -6.867 6.717 8.347 1.00 81.31 80 ILE A C 1
ATOM 627 O O . ILE A 1 80 ? -6.951 7.289 9.433 1.00 81.31 80 ILE A O 1
ATOM 631 N N . ARG A 1 81 ? -7.196 7.325 7.203 1.00 78.62 81 ARG A N 1
ATOM 632 C CA . ARG A 1 81 ? -7.728 8.693 7.105 1.00 78.62 81 ARG A CA 1
ATOM 633 C C . ARG A 1 81 ? -9.071 8.682 6.378 1.00 78.62 81 ARG A C 1
ATOM 635 O O . ARG A 1 81 ? -9.118 8.843 5.166 1.00 78.62 81 ARG A O 1
ATOM 642 N N . ILE A 1 82 ? -10.164 8.517 7.125 1.00 68.19 82 ILE A N 1
ATOM 643 C CA . ILE A 1 82 ? -11.541 8.458 6.580 1.00 68.19 82 ILE A CA 1
ATOM 644 C C . ILE A 1 82 ? -12.109 9.868 6.285 1.00 68.19 82 ILE A C 1
ATOM 646 O O . ILE A 1 82 ? -13.193 10.020 5.731 1.00 68.19 82 ILE A O 1
ATOM 650 N N . ALA A 1 83 ? -11.362 10.934 6.589 1.00 55.22 83 ALA A N 1
ATOM 651 C CA . ALA A 1 83 ? -11.806 12.302 6.343 1.00 55.22 83 ALA A CA 1
ATOM 652 C C . ALA A 1 83 ? -11.791 12.671 4.839 1.00 55.22 83 ALA A C 1
ATOM 654 O O . ALA A 1 83 ? -10.737 12.890 4.246 1.00 55.22 83 ALA A O 1
ATOM 655 N N . CYS A 1 84 ? -13.001 12.781 4.279 1.00 45.66 84 CYS A N 1
ATOM 656 C CA . CYS A 1 84 ? -13.432 13.573 3.119 1.00 45.66 84 CYS A CA 1
ATOM 657 C C . CYS A 1 84 ? -12.749 13.326 1.749 1.00 45.66 84 CYS A C 1
ATOM 659 O O . CYS A 1 84 ? -11.741 13.941 1.407 1.00 45.66 84 CYS A O 1
ATOM 661 N N . GLY A 1 85 ? -13.383 12.476 0.925 1.00 49.50 85 GLY A N 1
ATOM 662 C CA . GLY A 1 85 ? -13.557 12.596 -0.540 1.00 49.50 85 GLY A CA 1
ATOM 663 C C . GLY A 1 85 ? -12.346 12.522 -1.485 1.00 49.50 85 GLY A C 1
ATOM 664 O O . GLY A 1 85 ? -12.400 11.835 -2.503 1.00 49.50 85 GLY A O 1
ATOM 665 N N . VAL A 1 86 ? -11.244 13.208 -1.190 1.00 47.41 86 VAL A N 1
ATOM 666 C CA . VAL A 1 86 ? -10.186 13.509 -2.174 1.00 47.41 86 VAL A CA 1
ATOM 667 C C . VAL A 1 86 ? -9.161 12.377 -2.310 1.00 47.41 86 VAL A C 1
ATOM 669 O O . VAL A 1 86 ? -8.670 12.109 -3.406 1.00 47.41 86 VAL A O 1
ATOM 672 N N . LEU A 1 87 ? -8.854 11.659 -1.223 1.00 48.62 87 LEU A N 1
ATOM 673 C CA . LEU A 1 87 ? -7.870 10.565 -1.249 1.00 48.62 87 LEU A CA 1
ATOM 674 C C . LEU A 1 87 ? -8.418 9.280 -1.893 1.00 48.62 87 LEU A C 1
ATOM 676 O O . LEU A 1 87 ? -7.655 8.520 -2.484 1.00 48.62 87 LEU A O 1
ATOM 680 N N . ILE A 1 88 ? -9.732 9.059 -1.846 1.00 51.38 88 ILE A N 1
ATOM 681 C CA . ILE A 1 88 ? -10.373 7.824 -2.325 1.00 51.38 88 ILE A CA 1
ATOM 682 C C . ILE A 1 88 ? -10.232 7.680 -3.852 1.00 51.38 88 ILE A C 1
ATOM 684 O O . ILE A 1 88 ? -9.918 6.599 -4.352 1.00 51.38 88 ILE A O 1
ATOM 688 N N . ASN A 1 89 ? -10.357 8.775 -4.609 1.00 47.09 89 ASN A N 1
ATOM 689 C CA . ASN A 1 89 ? -10.329 8.720 -6.077 1.00 47.09 89 ASN A CA 1
ATOM 690 C C . ASN A 1 89 ? -8.932 8.494 -6.678 1.00 47.09 89 ASN A C 1
ATOM 692 O O . ASN A 1 89 ? -8.813 7.849 -7.719 1.00 47.09 89 ASN A O 1
ATOM 696 N N . CYS A 1 90 ? -7.870 8.975 -6.025 1.00 47.88 90 CYS A N 1
ATOM 697 C CA . CYS A 1 90 ? -6.493 8.785 -6.496 1.00 47.88 90 CYS A CA 1
ATOM 698 C C . CYS A 1 90 ? -6.051 7.317 -6.405 1.00 47.88 90 CYS A C 1
ATOM 700 O O . CYS A 1 90 ? -5.411 6.772 -7.304 1.00 47.88 90 CYS A O 1
ATOM 702 N N . LEU A 1 91 ? -6.416 6.661 -5.303 1.00 51.06 91 LEU A N 1
AT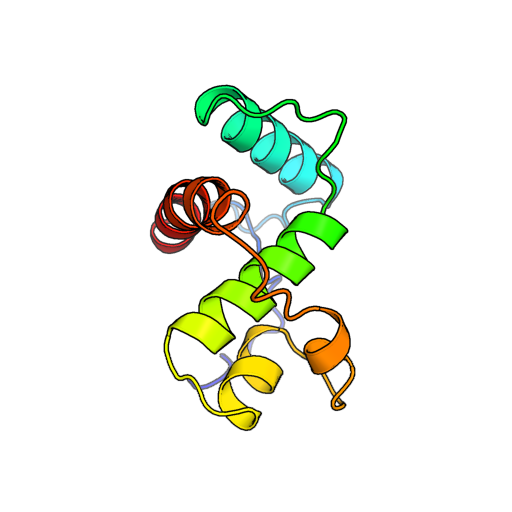OM 703 C CA . LEU A 1 91 ? -5.877 5.353 -4.940 1.00 51.06 91 LEU A CA 1
ATOM 704 C C . LEU A 1 91 ? -6.682 4.199 -5.525 1.00 51.06 91 LEU A C 1
ATOM 706 O O . LEU A 1 91 ? -6.087 3.189 -5.880 1.00 51.06 91 LEU A O 1
ATOM 710 N N . THR A 1 92 ? -7.993 4.358 -5.719 1.00 49.75 92 THR A N 1
ATOM 711 C CA . THR A 1 92 ? -8.817 3.314 -6.352 1.00 49.75 92 THR A CA 1
ATOM 712 C C . THR A 1 92 ? -8.410 3.093 -7.816 1.00 49.75 92 THR A C 1
ATOM 714 O O . THR A 1 92 ? -8.320 1.952 -8.261 1.00 49.75 92 THR A O 1
ATOM 717 N N . LYS A 1 93 ? -8.056 4.163 -8.548 1.00 44.03 93 LYS A N 1
ATOM 718 C CA . LYS A 1 93 ? -7.546 4.062 -9.929 1.00 44.03 93 LYS A CA 1
ATOM 719 C C . LYS A 1 93 ? -6.134 3.466 -10.009 1.00 44.03 93 LYS A C 1
ATOM 721 O O . LYS A 1 93 ? -5.880 2.641 -10.879 1.00 44.03 93 LYS A O 1
ATOM 726 N N . CYS A 1 94 ? -5.232 3.819 -9.089 1.00 41.53 94 CYS A N 1
ATOM 727 C CA . CYS A 1 94 ? -3.864 3.280 -9.073 1.00 41.53 94 CYS A CA 1
ATOM 728 C C . CYS A 1 94 ? -3.758 1.845 -8.515 1.00 41.53 94 CYS A C 1
ATOM 730 O O . CYS A 1 94 ? -2.961 1.062 -9.025 1.00 41.53 94 CYS A O 1
ATOM 732 N N . CYS A 1 95 ? -4.538 1.466 -7.494 1.00 39.62 95 CYS A N 1
ATOM 733 C CA . CYS A 1 95 ? -4.499 0.116 -6.911 1.00 39.62 95 CYS A CA 1
ATOM 734 C C . CYS A 1 95 ? -5.045 -0.961 -7.857 1.00 39.62 95 CYS A C 1
ATOM 736 O O . CYS A 1 95 ? -4.531 -2.076 -7.842 1.00 39.62 95 CYS A O 1
ATOM 738 N N . MET A 1 96 ? -6.020 -0.632 -8.711 1.00 36.09 96 MET A N 1
ATOM 739 C CA . MET A 1 96 ? -6.513 -1.560 -9.741 1.00 36.09 96 MET A CA 1
ATOM 740 C C . MET A 1 96 ? -5.442 -1.872 -10.798 1.00 36.09 96 MET A C 1
ATOM 742 O O . MET A 1 96 ? -5.452 -2.957 -11.366 1.00 36.09 96 MET A O 1
ATOM 746 N N . LEU A 1 97 ? -4.480 -0.965 -11.026 1.00 36.34 97 LEU A N 1
ATOM 747 C CA . LEU A 1 97 ? -3.403 -1.185 -11.996 1.00 36.34 97 LEU A CA 1
ATOM 748 C C . LEU A 1 97 ? -2.272 -2.079 -11.461 1.00 36.34 97 LEU A C 1
ATOM 750 O O . LEU A 1 97 ? -1.594 -2.730 -12.244 1.00 36.34 97 LEU A O 1
ATOM 754 N N . ILE A 1 98 ? -2.072 -2.123 -10.140 1.00 38.59 98 ILE A N 1
ATOM 755 C CA . ILE A 1 98 ? -1.073 -3.005 -9.507 1.00 38.59 98 ILE A CA 1
ATOM 756 C C . ILE A 1 98 ? -1.652 -4.408 -9.264 1.00 38.59 98 ILE A C 1
ATOM 758 O O . ILE A 1 98 ? -0.898 -5.362 -9.193 1.00 38.59 98 ILE A O 1
ATOM 762 N N . ALA A 1 99 ? -2.978 -4.567 -9.182 1.00 29.56 99 ALA A N 1
ATOM 763 C CA . ALA A 1 99 ? -3.612 -5.883 -9.036 1.00 29.56 99 ALA A CA 1
ATOM 764 C C . ALA A 1 99 ? -3.586 -6.749 -10.319 1.00 29.56 99 ALA A C 1
ATOM 766 O O . ALA A 1 99 ? -3.960 -7.918 -10.263 1.00 29.56 99 ALA A O 1
ATOM 767 N N . HIS A 1 100 ? -3.157 -6.187 -11.455 1.00 30.92 100 HIS A N 1
ATOM 768 C CA . HIS A 1 100 ? -3.008 -6.878 -12.744 1.00 30.92 100 HIS A CA 1
ATOM 769 C C . HIS A 1 100 ? -1.549 -6.960 -13.238 1.00 30.92 100 HIS A C 1
ATOM 771 O O . HIS A 1 100 ? -1.320 -7.304 -14.397 1.00 30.92 100 HIS A O 1
ATOM 777 N N . LEU A 1 101 ? -0.579 -6.660 -12.369 1.00 32.94 101 LEU A N 1
ATOM 778 C CA . LEU A 1 101 ? 0.850 -6.934 -12.557 1.00 32.94 101 LEU A CA 1
ATOM 779 C C . LEU A 1 101 ? 1.304 -7.940 -11.498 1.00 32.94 101 LEU A C 1
ATOM 781 O O . LEU A 1 101 ? 2.109 -8.822 -11.856 1.00 32.94 101 LEU A O 1
#

pLDDT: mean 70.06, std 16.35, range [29.56, 86.38]

Organism: Ridgeia piscesae (NCBI:txid27915)

InterPro domains:
  IPR011010 DNA breaking-rejoining enzyme, catalytic core [SSF56349] (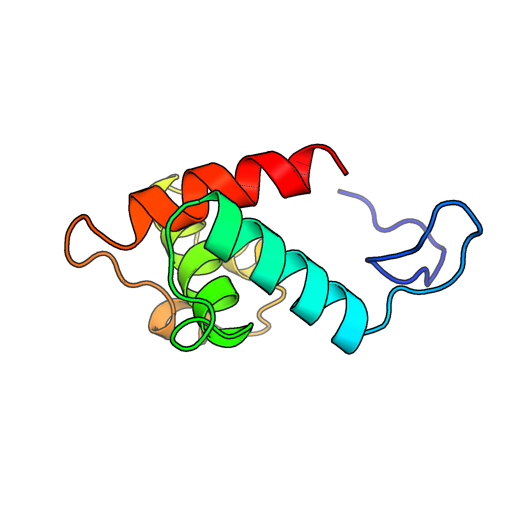8-81)
  IPR013762 Integrase-like, catalytic domain superfamily [G3DSA:1.10.443.10] (2-83)
  IPR052925 Phage Integrase-like Recombinase [PTHR34605] (3-81)

Foldseek 3Di:
DDDDPDPQAPAADPVSHHDDPVNVLVVVCVLCVVLVHHSVVDDVLLLLLLLLQVCVVVVHDCVRSCVVSVPPDSPSVVSHDPPDDDSNSSNVSVVVVVVVD